Protein AF-A0A103YCV9-F1 (afdb_monomer_lite)

Secondary structure (DSSP, 8-state):
-------PPPPP--------PPP-------------PPP-----PPPPP----------------PPPPTTGGG-SSPPPHHHHHHH--HHHHGGGHHHHHHHHHHHHHHHHHTTSS-HHHHHHHHHHHHHHHHHHHTT-----TTSSSHHHHHHHHHHHHH-HHHHGGGTT--

Sequence (174 aa):
MLFASSSQSPSSSSALLSAQNPSSSSTAQILSLFFRCPLTSRSKRHPPPAVSCCASQQPNIVASAKEAKLWGWRFEEGVTVSVERFTESISFDKALYKHDIMGSRAHASMLAKQGLISFSDRNAILEGLDQIDKQIEKGEFVWRTDREDVHMNIEAALTDLIGEPAKKLHTARS

Structure (mmCIF, N/CA/C/O backbone):
data_AF-A0A103YCV9-F1
#
_entry.id   AF-A0A103YCV9-F1
#
loop_
_atom_site.group_PDB
_atom_site.id
_atom_site.type_symbol
_atom_site.label_atom_id
_atom_site.label_alt_id
_atom_site.label_comp_id
_atom_site.label_asym_id
_atom_site.label_entity_id
_atom_site.label_seq_id
_atom_site.pdbx_PDB_ins_code
_atom_site.Cartn_x
_atom_site.Cartn_y
_atom_site.Cartn_z
_atom_site.occupancy
_atom_site.B_iso_or_equiv
_atom_site.auth_seq_id
_atom_site.auth_comp_id
_atom_site.auth_asym_id
_atom_site.auth_atom_id
_atom_site.pdbx_PDB_model_num
ATOM 1 N N . MET A 1 1 ? -22.379 41.005 51.807 1.00 44.06 1 MET A N 1
ATOM 2 C CA . MET A 1 1 ? -21.081 40.400 51.431 1.00 44.06 1 MET A CA 1
ATOM 3 C C . MET A 1 1 ? -21.184 40.030 49.956 1.00 44.06 1 MET A C 1
ATOM 5 O O . MET A 1 1 ? -21.779 39.015 49.649 1.00 44.06 1 MET A O 1
ATOM 9 N N . LEU A 1 2 ? -21.010 40.964 49.015 1.00 43.94 2 LEU A N 1
ATOM 10 C CA . LEU A 1 2 ? -19.726 41.403 48.441 1.00 43.94 2 LEU A CA 1
ATOM 11 C C . LEU A 1 2 ? -18.787 40.229 48.135 1.00 43.94 2 LEU A C 1
ATOM 13 O O . LEU A 1 2 ? -18.062 39.820 49.027 1.00 43.94 2 LEU A O 1
ATOM 17 N N . PHE A 1 3 ? -18.786 39.756 46.887 1.00 45.53 3 PHE A N 1
ATOM 18 C CA . PHE A 1 3 ? -17.557 39.490 46.136 1.00 45.53 3 PHE A CA 1
ATOM 19 C C . PHE A 1 3 ? -17.833 39.650 44.637 1.00 45.53 3 PHE A C 1
ATOM 21 O O . PHE A 1 3 ? -18.612 38.916 44.037 1.00 45.53 3 PHE A O 1
ATOM 28 N N . ALA A 1 4 ? -17.209 40.680 44.071 1.00 46.38 4 ALA A N 1
ATOM 29 C CA . ALA A 1 4 ? -17.059 40.905 42.646 1.00 46.38 4 ALA A CA 1
ATOM 30 C C . ALA A 1 4 ? -15.886 40.068 42.121 1.00 46.38 4 ALA A C 1
ATOM 32 O O . ALA A 1 4 ? -14.892 39.911 42.830 1.00 46.38 4 ALA A O 1
ATOM 33 N N . SER A 1 5 ? -15.950 39.617 40.869 1.00 50.44 5 SER A N 1
ATOM 34 C CA . SER A 1 5 ? -14.752 39.443 40.041 1.00 50.44 5 SER A CA 1
ATOM 35 C C . SER A 1 5 ? -15.112 39.436 38.562 1.00 50.44 5 SER A C 1
ATOM 37 O O . SER A 1 5 ? -15.765 38.536 38.044 1.00 50.44 5 SER A O 1
ATOM 39 N N . SER A 1 6 ? -14.683 40.522 37.928 1.00 50.69 6 SER A N 1
ATOM 40 C CA . SER A 1 6 ? -14.669 40.793 36.502 1.00 50.69 6 SER A CA 1
ATOM 41 C C . SER A 1 6 ? -13.778 39.803 35.755 1.00 50.69 6 SER A C 1
ATOM 43 O O . SER A 1 6 ? -12.635 39.588 36.149 1.00 50.69 6 SER A O 1
ATOM 45 N N . SER A 1 7 ? -14.236 39.318 34.604 1.00 53.47 7 SER A N 1
ATOM 46 C CA . SER A 1 7 ? -13.362 38.790 33.553 1.00 53.47 7 SER A CA 1
ATOM 47 C C . SER A 1 7 ? -13.644 39.553 32.263 1.00 53.47 7 SER A C 1
ATOM 49 O O . SER A 1 7 ? -14.703 39.405 31.655 1.00 53.47 7 SER A O 1
ATOM 51 N N . GLN A 1 8 ? -12.705 40.421 31.895 1.00 48.78 8 GLN A N 1
ATOM 52 C CA . GLN A 1 8 ? -12.691 41.157 30.637 1.00 48.78 8 GLN A CA 1
ATOM 53 C C . GLN A 1 8 ? -12.275 40.222 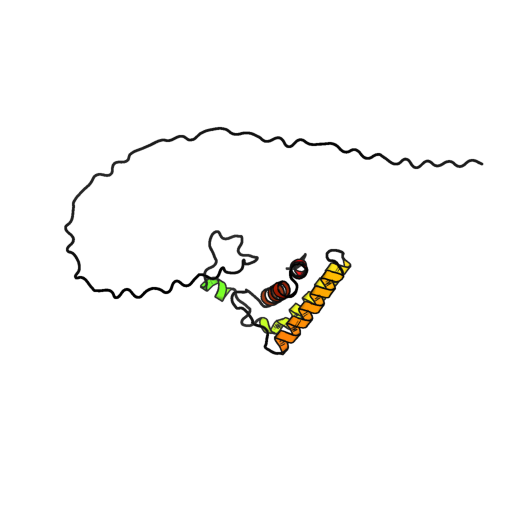29.495 1.00 48.78 8 GLN A C 1
ATOM 55 O O . GLN A 1 8 ? -11.287 39.501 29.601 1.00 48.78 8 GLN A O 1
ATOM 60 N N . SER A 1 9 ? -13.022 40.273 28.398 1.00 57.91 9 SER A N 1
ATOM 61 C CA . SER A 1 9 ? -12.684 39.708 27.092 1.00 57.91 9 SER A CA 1
ATOM 62 C C . SER A 1 9 ? -12.014 40.776 26.220 1.00 57.91 9 SER A C 1
ATOM 64 O O . SER A 1 9 ? -12.593 41.861 26.098 1.00 57.91 9 SER A O 1
ATOM 66 N N . PRO A 1 10 ? -10.878 40.515 25.554 1.00 56.06 10 PRO A N 1
ATOM 67 C CA . PRO A 1 10 ? -10.407 41.402 24.509 1.00 56.06 10 PRO A CA 1
ATOM 68 C C . PRO A 1 10 ? -10.999 41.033 23.143 1.00 56.06 10 PRO A C 1
ATOM 70 O O . PRO A 1 10 ? -11.121 39.877 22.744 1.00 56.06 10 PRO A O 1
ATOM 73 N N . SER A 1 11 ? -11.373 42.114 22.480 1.00 46.16 11 SER A N 1
ATOM 74 C CA . SER A 1 11 ? -11.974 42.324 21.175 1.00 46.16 11 SER A CA 1
ATOM 75 C C . SER A 1 11 ? -11.184 41.794 19.978 1.00 46.16 11 SER A C 1
ATOM 77 O O . SER A 1 11 ? -9.965 41.931 19.893 1.00 46.16 11 SER A O 1
ATOM 79 N N . SER A 1 12 ? -11.952 41.325 18.998 1.00 47.81 12 SER A N 1
ATOM 80 C CA . SER A 1 12 ? -11.612 41.180 17.586 1.00 47.81 12 SER A CA 1
ATOM 81 C C . SER A 1 12 ? -11.076 42.482 16.981 1.00 47.81 12 SER A C 1
ATOM 83 O O . SER A 1 12 ? -11.714 43.523 17.116 1.00 47.81 12 SER A O 1
ATOM 85 N N . SER A 1 13 ? -9.977 42.397 16.229 1.00 53.59 13 SER A N 1
ATOM 86 C CA . SER A 1 13 ? -9.560 43.441 15.287 1.00 53.59 13 SER A CA 1
ATOM 87 C C . SER A 1 13 ? -9.120 42.805 13.975 1.00 53.59 13 SER A C 1
ATOM 89 O O . SER A 1 13 ? -8.089 42.143 13.888 1.00 53.59 13 SER A O 1
ATOM 91 N N . SER A 1 14 ? -9.949 43.014 12.958 1.00 49.53 14 SER A N 1
ATOM 92 C CA . SER A 1 14 ? -9.675 42.769 11.548 1.00 49.53 14 SER A CA 1
ATOM 93 C C . SER A 1 14 ? -9.003 44.008 10.944 1.00 49.53 14 SER A C 1
ATOM 95 O O . SER A 1 14 ? -9.534 45.107 11.070 1.00 49.53 14 SER A O 1
ATOM 97 N N . ALA A 1 15 ? -7.874 43.839 10.257 1.00 48.81 15 ALA A N 1
ATOM 98 C CA . ALA A 1 15 ? -7.288 44.828 9.343 1.00 48.81 15 ALA A CA 1
ATOM 99 C C . ALA A 1 15 ? -6.503 44.044 8.273 1.00 48.81 15 ALA A C 1
ATOM 101 O O . ALA A 1 15 ? -5.599 43.286 8.601 1.00 48.81 15 ALA A O 1
ATOM 102 N N . LEU A 1 16 ? -7.034 43.903 7.056 1.00 45.75 16 LEU A N 1
ATOM 103 C CA . LEU A 1 16 ? -6.851 44.794 5.900 1.00 45.75 16 LEU A CA 1
ATOM 104 C C . LEU A 1 16 ? -5.392 44.936 5.419 1.00 45.75 16 LEU A C 1
ATOM 106 O O . LEU A 1 16 ? -4.622 45.738 5.924 1.00 45.75 16 LEU A O 1
ATOM 110 N N . LEU A 1 17 ? -5.099 44.155 4.373 1.00 39.22 17 LEU A N 1
ATOM 111 C CA . LEU A 1 17 ? -4.634 44.596 3.051 1.00 39.22 17 LEU A CA 1
ATOM 112 C C . LEU A 1 17 ? -3.447 45.579 2.978 1.00 39.22 17 LEU A C 1
ATOM 114 O O . LEU A 1 17 ? -3.607 46.777 3.191 1.00 39.22 17 LEU A O 1
ATOM 118 N N . SER A 1 18 ? -2.312 45.101 2.458 1.00 41.47 18 SER A N 1
ATOM 119 C CA . SER A 1 18 ? -1.630 45.723 1.305 1.00 41.47 18 SER A CA 1
ATOM 120 C C . SER A 1 18 ? -0.455 44.862 0.844 1.00 41.47 18 SER A C 1
ATOM 122 O O . SER A 1 18 ? 0.603 44.837 1.464 1.00 41.47 18 SER A O 1
ATOM 124 N N . ALA A 1 19 ? -0.653 44.170 -0.277 1.00 43.78 19 ALA A N 1
ATOM 125 C CA . ALA A 1 19 ? 0.425 43.640 -1.094 1.00 43.78 19 ALA A CA 1
ATOM 126 C C . ALA A 1 19 ? 0.967 44.786 -1.960 1.00 43.78 19 ALA A C 1
ATOM 128 O O . ALA A 1 19 ? 0.218 45.391 -2.728 1.00 43.78 19 ALA A O 1
ATOM 129 N N . GLN A 1 20 ? 2.254 45.095 -1.827 1.00 46.41 20 GLN A N 1
ATOM 130 C CA . GLN A 1 20 ? 2.953 46.023 -2.712 1.00 46.41 20 GLN A CA 1
ATOM 131 C C . GLN A 1 20 ? 3.802 45.220 -3.700 1.00 46.41 20 GLN A C 1
ATOM 133 O O . GLN A 1 20 ? 4.740 44.525 -3.320 1.00 46.41 20 GLN A O 1
ATOM 138 N N . ASN A 1 21 ? 3.426 45.326 -4.974 1.00 54.22 21 ASN A N 1
ATOM 139 C CA . ASN A 1 21 ? 4.210 44.908 -6.131 1.00 54.22 21 ASN A CA 1
ATOM 140 C C . ASN A 1 21 ? 5.359 45.899 -6.372 1.00 54.22 21 ASN A C 1
ATOM 142 O O . ASN A 1 21 ? 5.091 47.100 -6.453 1.00 54.22 21 ASN A O 1
ATOM 146 N N . PRO A 1 22 ? 6.587 45.433 -6.638 1.00 53.78 22 PRO A N 1
ATOM 147 C CA . PRO A 1 22 ? 7.536 46.197 -7.424 1.00 53.78 22 PRO A CA 1
ATOM 148 C C . PRO A 1 22 ? 7.399 45.867 -8.915 1.00 53.78 22 PRO A C 1
ATOM 150 O O . PRO A 1 22 ? 7.567 44.743 -9.386 1.00 53.78 22 PRO A O 1
ATOM 153 N N . SER A 1 23 ? 7.060 46.929 -9.628 1.00 45.50 23 SER A N 1
ATOM 154 C CA . SER A 1 23 ? 6.980 47.120 -11.066 1.00 45.50 23 SER A CA 1
ATOM 155 C C . SER A 1 23 ? 8.308 46.909 -11.804 1.00 45.50 23 SER A C 1
ATOM 157 O O . SER A 1 23 ? 9.360 47.352 -11.351 1.00 45.50 23 SER A O 1
ATOM 159 N N . SER A 1 24 ? 8.188 46.314 -12.993 1.00 45.19 24 SER A N 1
ATOM 160 C CA . SER A 1 24 ? 8.879 46.621 -14.258 1.00 45.19 24 SER A CA 1
ATOM 161 C C . SER A 1 24 ? 10.055 47.606 -14.243 1.00 45.19 24 SER A C 1
ATOM 163 O O . SER A 1 24 ? 9.872 48.765 -13.868 1.00 45.19 24 SER A O 1
ATOM 165 N N . SER A 1 25 ? 11.166 47.224 -14.888 1.00 40.09 25 SER A N 1
ATOM 166 C CA . SER A 1 25 ? 11.754 47.985 -16.010 1.00 40.09 25 SER A CA 1
ATOM 167 C C . SER A 1 25 ? 13.059 47.377 -16.529 1.00 40.09 25 SER A C 1
ATOM 169 O O . SER A 1 25 ? 13.898 46.964 -15.740 1.00 40.09 25 SER A O 1
ATOM 171 N N . SER A 1 26 ? 13.252 47.514 -17.850 1.00 41.84 26 SER A N 1
ATOM 172 C CA . SER A 1 26 ? 14.553 47.716 -18.515 1.00 41.84 26 SER A CA 1
ATOM 173 C C . SER A 1 26 ? 15.455 46.474 -18.630 1.00 41.84 26 SER A C 1
ATOM 175 O O . SER A 1 26 ? 15.785 45.839 -17.648 1.00 41.84 26 SER A O 1
ATOM 177 N N . THR A 1 27 ? 15.983 46.048 -19.775 1.00 52.66 27 THR A N 1
ATOM 178 C CA . THR A 1 27 ? 16.122 46.656 -21.103 1.00 52.66 27 THR A CA 1
ATOM 179 C C . THR A 1 27 ? 16.614 45.535 -22.018 1.00 52.66 27 THR A C 1
ATOM 181 O O . THR A 1 27 ? 17.623 44.902 -21.715 1.00 52.66 27 THR A O 1
ATOM 184 N N . ALA A 1 28 ? 15.935 45.294 -23.137 1.00 44.00 28 ALA A N 1
ATOM 185 C CA . ALA A 1 28 ? 16.510 44.533 -24.236 1.00 44.00 28 ALA A CA 1
ATOM 186 C C . ALA A 1 28 ? 17.596 45.392 -24.901 1.00 44.00 28 ALA A C 1
ATOM 188 O O . ALA A 1 28 ? 17.302 46.485 -25.384 1.00 44.00 28 ALA A O 1
ATOM 189 N N . GLN A 1 29 ? 18.838 44.909 -24.933 1.00 46.41 29 GLN A N 1
ATOM 190 C CA . GLN A 1 29 ? 19.869 45.437 -25.823 1.00 46.41 29 GLN A CA 1
ATOM 191 C C . GLN A 1 29 ? 20.265 44.369 -26.833 1.00 46.41 29 GLN A C 1
ATOM 193 O O . GLN A 1 29 ? 20.980 43.409 -26.563 1.00 46.41 29 GLN A O 1
ATOM 198 N N . ILE A 1 30 ? 19.723 44.597 -28.022 1.00 46.56 30 ILE A N 1
ATOM 199 C CA . ILE A 1 30 ? 20.188 44.141 -29.320 1.00 46.56 30 ILE A CA 1
ATOM 200 C C . ILE A 1 30 ? 21.634 44.616 -29.488 1.00 46.56 30 ILE A C 1
ATOM 202 O O . ILE A 1 30 ? 21.873 45.821 -29.495 1.00 46.56 30 ILE A O 1
ATOM 206 N N . LEU A 1 31 ? 22.582 43.701 -29.697 1.00 43.06 31 LEU A N 1
ATOM 207 C CA . LEU A 1 31 ? 23.801 44.027 -30.432 1.00 43.06 31 LEU A CA 1
ATOM 208 C C . LEU A 1 31 ? 24.180 42.872 -31.360 1.00 43.06 31 LEU A C 1
ATOM 210 O O . LEU A 1 31 ? 24.819 41.887 -31.005 1.00 43.06 31 LEU A O 1
ATOM 214 N N . SER A 1 32 ? 23.727 43.048 -32.591 1.00 47.97 32 SER A N 1
ATOM 215 C CA . SER A 1 32 ? 24.268 42.484 -33.814 1.00 47.97 32 SER A CA 1
ATOM 216 C C . SER A 1 32 ? 25.792 42.610 -33.880 1.00 47.97 32 SER A C 1
ATOM 218 O O . SER A 1 32 ? 26.304 43.722 -34.002 1.00 47.97 32 SER A O 1
ATOM 220 N N . LEU A 1 33 ? 26.505 41.485 -33.932 1.00 48.34 33 LEU A N 1
ATOM 221 C CA . LEU A 1 33 ? 27.837 41.423 -34.529 1.00 48.34 33 LEU A CA 1
ATOM 222 C C . LEU A 1 33 ? 27.914 40.233 -35.482 1.00 48.34 33 LEU A C 1
ATOM 224 O O . LEU A 1 33 ? 28.119 39.080 -35.116 1.00 48.34 33 LEU A O 1
ATOM 228 N N . PHE A 1 34 ? 27.714 40.588 -36.747 1.00 47.97 34 PHE A N 1
ATOM 229 C CA . PHE A 1 34 ? 28.104 39.841 -37.925 1.00 47.97 34 PHE A CA 1
ATOM 230 C C . PHE A 1 34 ? 29.568 39.400 -37.813 1.00 47.97 34 PHE A C 1
ATOM 232 O O . PHE A 1 34 ? 30.467 40.228 -37.943 1.00 47.97 34 PHE A O 1
ATOM 239 N N . PHE A 1 35 ? 29.816 38.097 -37.687 1.00 39.09 35 PHE A N 1
ATOM 240 C CA . PHE A 1 35 ? 31.088 37.516 -38.108 1.00 39.09 35 PHE A CA 1
ATOM 241 C C . PHE A 1 35 ? 30.866 36.640 -39.335 1.00 39.09 35 PHE A C 1
ATOM 243 O O . PHE A 1 35 ? 30.369 35.517 -39.302 1.00 39.09 35 PHE A O 1
ATOM 250 N N . ARG A 1 36 ? 31.204 37.263 -40.460 1.00 41.66 36 ARG A N 1
ATOM 251 C CA . ARG A 1 36 ? 31.179 36.752 -41.820 1.00 41.66 36 ARG A CA 1
ATOM 252 C C . ARG A 1 36 ? 32.354 35.785 -41.981 1.00 41.66 36 ARG A C 1
ATOM 254 O O . ARG A 1 36 ? 33.487 36.220 -42.152 1.00 41.66 36 ARG A O 1
ATOM 261 N N . CYS A 1 37 ? 32.091 34.485 -41.890 1.00 38.75 37 CYS A N 1
ATOM 262 C CA . CYS A 1 37 ? 33.097 33.457 -42.158 1.00 38.75 37 CYS A CA 1
ATOM 263 C C . CYS A 1 37 ? 33.235 33.256 -43.687 1.00 38.75 37 CYS A C 1
ATOM 265 O O . CYS A 1 37 ? 32.213 33.121 -44.369 1.00 38.75 37 CYS A O 1
ATOM 267 N N . PRO A 1 38 ? 34.452 33.293 -44.262 1.00 52.56 38 PRO A N 1
ATOM 268 C CA . PRO A 1 38 ? 34.655 33.259 -45.708 1.00 52.56 38 PRO A CA 1
ATOM 269 C C . PRO A 1 38 ? 34.418 31.863 -46.303 1.00 52.56 38 PRO A C 1
ATOM 271 O O . PRO A 1 38 ? 34.962 30.862 -45.838 1.00 52.56 38 PRO A O 1
ATOM 274 N N . LEU A 1 39 ? 33.640 31.822 -47.394 1.00 50.34 39 LEU A N 1
ATOM 275 C CA . LEU A 1 39 ? 33.543 30.669 -48.286 1.00 50.34 39 LEU A CA 1
ATOM 276 C C . LEU A 1 39 ? 34.933 30.309 -48.820 1.00 50.34 39 LEU A C 1
ATOM 278 O O . LEU A 1 39 ? 35.547 31.102 -49.532 1.00 50.34 39 LEU A O 1
ATOM 282 N N . THR A 1 40 ? 35.373 29.076 -48.575 1.00 50.69 40 THR A N 1
ATOM 283 C CA . THR A 1 40 ? 36.441 28.454 -49.359 1.00 50.69 40 THR A CA 1
ATOM 284 C C . THR A 1 40 ? 36.029 27.053 -49.817 1.00 50.69 40 THR A C 1
ATOM 286 O O . THR A 1 40 ? 35.585 26.213 -49.045 1.00 50.69 40 THR A O 1
ATOM 289 N N . SER A 1 41 ? 36.177 26.859 -51.129 1.00 49.16 41 SER A N 1
ATOM 290 C CA . SER A 1 41 ? 36.387 25.605 -51.858 1.00 49.16 41 SER A CA 1
ATOM 291 C C . SER A 1 41 ? 35.342 24.477 -51.769 1.00 49.16 41 SER A C 1
ATOM 293 O O . SER A 1 41 ? 35.344 23.595 -50.913 1.00 49.16 41 SER A O 1
ATOM 295 N N . ARG A 1 42 ? 34.505 24.457 -52.810 1.00 56.41 42 ARG A N 1
ATOM 296 C CA . ARG A 1 42 ? 33.622 23.376 -53.256 1.00 56.41 42 ARG A CA 1
ATOM 297 C C . ARG A 1 42 ? 34.439 22.154 -53.706 1.00 56.41 42 ARG A C 1
ATOM 299 O O . ARG A 1 42 ? 34.871 22.091 -54.854 1.00 56.41 42 ARG A O 1
ATOM 306 N N . SER A 1 43 ? 34.585 21.155 -52.837 1.00 48.12 43 SER A N 1
ATOM 307 C CA . SER A 1 43 ? 35.032 19.815 -53.241 1.00 48.12 43 SER A CA 1
ATOM 308 C C . SER A 1 43 ? 33.849 19.012 -53.795 1.00 48.12 43 SER A C 1
ATOM 310 O O . SER A 1 43 ? 32.827 18.836 -53.124 1.00 48.12 43 SER A O 1
ATOM 312 N N . LYS A 1 44 ? 33.958 18.569 -55.053 1.00 56.59 44 LYS A N 1
ATOM 313 C CA . LYS A 1 44 ? 32.980 17.699 -55.724 1.00 56.59 44 LYS A CA 1
ATOM 314 C C . LYS A 1 44 ? 32.933 16.354 -54.989 1.00 56.59 44 LYS A C 1
ATOM 316 O O . LYS A 1 44 ? 33.870 15.572 -55.087 1.00 56.59 44 LYS A O 1
ATOM 321 N N . ARG A 1 45 ? 31.838 16.072 -54.278 1.00 50.34 45 ARG A N 1
ATOM 322 C CA . ARG A 1 45 ? 31.528 14.724 -53.783 1.00 50.34 45 ARG A CA 1
ATOM 323 C C . ARG A 1 45 ? 30.629 14.021 -54.797 1.00 50.34 45 ARG A C 1
ATOM 325 O O . ARG A 1 45 ? 29.584 14.550 -55.167 1.00 50.34 45 ARG A O 1
ATOM 332 N N . HIS A 1 46 ? 31.079 12.862 -55.268 1.00 56.56 46 HIS A N 1
ATOM 333 C CA . HIS A 1 46 ? 30.292 11.947 -56.088 1.00 56.56 46 HIS A CA 1
ATOM 334 C C . HIS A 1 46 ? 29.112 11.389 -55.271 1.00 56.56 46 HIS A C 1
ATOM 336 O O . HIS A 1 46 ? 29.290 11.117 -54.081 1.00 56.56 46 HIS A O 1
ATOM 342 N N . PRO A 1 47 ? 27.919 11.226 -55.868 1.00 65.00 47 PRO A N 1
ATOM 343 C CA . PRO A 1 47 ? 26.790 10.610 -55.183 1.00 65.00 47 PRO A CA 1
ATOM 344 C C . PRO A 1 47 ? 27.040 9.101 -54.992 1.00 65.00 47 PRO A C 1
ATOM 346 O O . PRO A 1 47 ? 27.497 8.449 -55.933 1.00 65.00 47 PRO A O 1
ATOM 349 N N . PRO A 1 48 ? 26.749 8.522 -53.811 1.00 65.00 48 PRO A N 1
ATOM 350 C CA . PRO A 1 48 ? 26.717 7.072 -53.654 1.00 65.00 48 PRO A CA 1
ATOM 351 C C . PRO A 1 48 ? 25.528 6.477 -54.434 1.00 65.00 48 PRO A C 1
ATOM 353 O O . PRO A 1 48 ? 24.516 7.162 -54.619 1.00 65.00 48 PRO A O 1
ATOM 356 N N . PRO A 1 49 ? 25.620 5.218 -54.901 1.00 56.72 49 PRO A N 1
ATOM 357 C CA . PRO A 1 49 ? 24.520 4.560 -55.597 1.00 56.72 49 PRO A CA 1
ATOM 358 C C . PRO A 1 49 ? 23.293 4.459 -54.684 1.00 56.72 49 PRO A C 1
ATOM 360 O O . PRO A 1 49 ? 23.414 4.197 -53.486 1.00 56.72 49 PRO A O 1
ATOM 363 N N . ALA A 1 50 ? 22.114 4.681 -55.267 1.00 55.28 50 ALA A N 1
ATOM 364 C CA . ALA A 1 50 ? 20.830 4.609 -54.587 1.00 55.28 50 ALA A CA 1
ATOM 365 C C . ALA A 1 50 ? 20.577 3.183 -54.076 1.00 55.28 50 ALA A C 1
ATOM 367 O O . ALA A 1 50 ? 20.052 2.327 -54.786 1.00 55.28 50 ALA A O 1
ATOM 368 N N . VAL A 1 51 ? 20.949 2.933 -52.824 1.00 47.75 51 VAL A N 1
ATOM 369 C CA . VAL A 1 51 ? 20.425 1.803 -52.065 1.00 47.75 51 VAL A CA 1
ATOM 370 C C . VAL A 1 51 ? 18.988 2.174 -51.722 1.00 47.75 51 VAL A C 1
ATOM 372 O O . VAL A 1 51 ? 18.746 3.097 -50.945 1.00 47.75 51 VAL A O 1
ATOM 375 N N . SER A 1 52 ? 18.034 1.489 -52.351 1.00 56.38 52 SER A N 1
ATOM 376 C CA . SER A 1 52 ? 16.629 1.513 -51.951 1.00 56.38 52 SER A CA 1
ATOM 377 C C . SER A 1 52 ? 16.542 0.907 -50.550 1.00 56.38 52 SER A C 1
ATOM 379 O O . SER A 1 52 ? 16.414 -0.301 -50.369 1.00 56.38 52 SER A O 1
ATOM 381 N N . CYS A 1 53 ? 16.732 1.757 -49.544 1.00 36.62 53 CYS A N 1
ATOM 382 C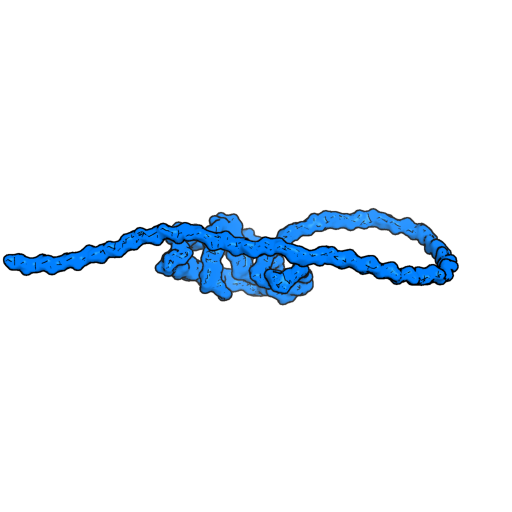 CA . CYS A 1 53 ? 16.497 1.404 -48.161 1.00 36.62 53 CYS A CA 1
ATOM 383 C C . CYS A 1 53 ? 14.980 1.372 -47.993 1.00 36.62 53 CYS A C 1
ATOM 385 O O . CYS A 1 53 ? 14.321 2.413 -47.963 1.00 36.62 53 CYS A O 1
ATO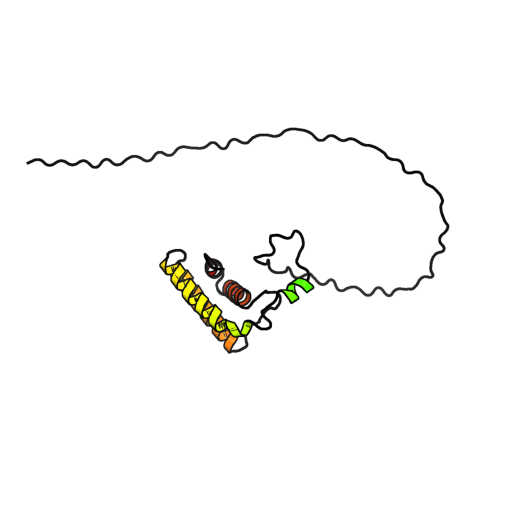M 387 N N . CYS A 1 54 ? 14.438 0.158 -47.996 1.00 39.03 54 CYS A N 1
ATOM 388 C CA . CYS A 1 54 ? 13.061 -0.137 -47.645 1.00 39.03 54 CYS A CA 1
ATOM 389 C C . CYS A 1 54 ? 12.737 0.615 -46.347 1.00 39.03 54 CYS A C 1
ATOM 391 O O . CYS A 1 54 ? 13.352 0.358 -45.312 1.00 39.03 54 CYS A O 1
ATOM 393 N N . ALA A 1 55 ? 11.841 1.600 -46.424 1.00 49.53 55 ALA A N 1
ATOM 394 C CA . ALA A 1 55 ? 11.411 2.382 -45.279 1.00 49.53 55 ALA A CA 1
ATOM 395 C C . ALA A 1 55 ? 10.601 1.472 -44.353 1.00 49.53 55 ALA A C 1
ATOM 397 O O . ALA A 1 55 ? 9.384 1.372 -44.459 1.00 49.53 55 ALA A O 1
ATOM 398 N N . SER A 1 56 ? 11.284 0.770 -43.455 1.00 50.75 56 SER A N 1
ATOM 399 C CA . SER A 1 56 ? 10.651 0.139 -42.309 1.00 50.75 56 SER A CA 1
ATOM 400 C C . SER A 1 56 ? 10.102 1.257 -41.430 1.00 50.75 56 SER A C 1
ATOM 402 O O . SER A 1 56 ? 10.866 1.932 -40.737 1.00 50.75 56 SER A O 1
ATOM 404 N N . GLN A 1 57 ? 8.785 1.485 -41.511 1.00 53.91 57 GLN A N 1
ATOM 405 C CA . GLN A 1 57 ? 8.047 2.294 -40.548 1.00 53.91 57 GLN A CA 1
ATOM 406 C C . GLN A 1 57 ? 8.471 1.870 -39.140 1.00 53.91 57 GLN A C 1
ATOM 408 O O . GLN A 1 57 ? 8.189 0.756 -38.701 1.00 53.91 57 GLN A O 1
ATOM 413 N N . GLN A 1 58 ? 9.154 2.764 -38.430 1.00 47.81 58 GLN A N 1
ATOM 414 C CA . GLN A 1 58 ? 9.282 2.637 -36.989 1.00 47.81 58 GLN A CA 1
ATOM 415 C C . GLN A 1 58 ? 7.867 2.778 -36.418 1.00 47.81 58 GLN A C 1
ATOM 417 O O . GLN A 1 58 ? 7.207 3.784 -36.702 1.00 47.81 58 GLN A O 1
ATOM 422 N N . PRO A 1 59 ? 7.353 1.783 -35.674 1.00 45.88 59 PRO A N 1
ATOM 423 C CA . PRO A 1 59 ? 6.075 1.948 -35.014 1.00 45.88 59 PRO A CA 1
ATOM 424 C C . PRO A 1 59 ? 6.215 3.119 -34.044 1.00 45.88 59 PRO A C 1
ATOM 426 O O . PRO A 1 59 ? 7.129 3.148 -33.218 1.00 45.88 59 PRO A O 1
ATOM 429 N N . ASN A 1 60 ? 5.317 4.094 -34.180 1.00 50.62 60 ASN A N 1
ATOM 430 C CA . ASN A 1 60 ? 5.096 5.138 -33.191 1.00 50.62 60 ASN A CA 1
ATOM 431 C C . ASN A 1 60 ? 4.700 4.435 -31.889 1.00 50.62 60 ASN A C 1
ATOM 433 O O . ASN A 1 60 ? 3.527 4.136 -31.664 1.00 50.62 60 ASN A O 1
ATOM 437 N N . ILE A 1 61 ? 5.688 4.102 -31.057 1.00 56.22 61 ILE A N 1
ATOM 438 C CA . ILE A 1 61 ? 5.432 3.706 -29.683 1.00 56.22 61 ILE A CA 1
ATOM 439 C C . ILE A 1 61 ? 4.966 4.980 -29.008 1.00 56.22 61 ILE A C 1
ATOM 441 O O . ILE A 1 61 ? 5.755 5.865 -28.688 1.00 56.22 61 ILE A O 1
ATOM 445 N N . VAL A 1 62 ? 3.647 5.084 -28.882 1.00 44.94 62 VAL A N 1
ATOM 446 C CA . VAL A 1 62 ? 2.989 6.083 -28.057 1.00 44.94 62 VAL A CA 1
ATOM 447 C C . VAL A 1 62 ? 3.600 5.917 -26.672 1.00 44.94 62 VAL A C 1
ATOM 449 O O . VAL A 1 62 ? 3.368 4.911 -26.002 1.00 44.94 62 VAL A O 1
ATOM 452 N N . ALA A 1 63 ? 4.490 6.835 -26.303 1.00 48.75 63 ALA A N 1
ATOM 453 C CA . ALA A 1 63 ? 5.144 6.819 -25.012 1.00 48.75 63 ALA A CA 1
ATOM 454 C C . ALA A 1 63 ? 4.047 6.970 -23.957 1.00 48.75 63 ALA A C 1
ATOM 456 O O . ALA A 1 63 ? 3.490 8.052 -23.776 1.00 48.75 63 ALA A O 1
ATOM 457 N N . SER A 1 64 ? 3.693 5.856 -23.315 1.00 39.78 64 SER A N 1
ATOM 458 C CA . SER A 1 64 ? 2.852 5.865 -22.127 1.00 39.78 64 SER A CA 1
ATOM 459 C C . SER A 1 64 ? 3.493 6.825 -21.136 1.00 39.78 64 SER A C 1
ATOM 461 O O . SER A 1 64 ? 4.669 6.663 -20.802 1.00 39.78 64 SER A O 1
ATOM 463 N N . ALA A 1 65 ? 2.745 7.839 -20.705 1.00 49.91 65 ALA A N 1
ATOM 464 C CA . ALA A 1 65 ? 3.208 8.767 -19.689 1.00 49.91 65 ALA A CA 1
ATOM 465 C C . ALA A 1 65 ? 3.613 7.954 -18.451 1.00 49.91 65 ALA A C 1
ATOM 467 O O . ALA A 1 65 ? 2.783 7.275 -17.848 1.00 49.91 65 ALA A O 1
ATOM 468 N N . LYS A 1 66 ? 4.911 7.950 -18.134 1.00 60.25 66 LYS A N 1
ATOM 469 C CA . LYS A 1 66 ? 5.428 7.282 -16.941 1.00 60.25 66 LYS A CA 1
ATOM 470 C C . LYS A 1 66 ? 4.958 8.038 -15.707 1.00 60.25 66 LYS A C 1
ATOM 472 O O . LYS A 1 66 ? 5.003 9.265 -15.670 1.00 60.25 66 LYS A O 1
ATOM 477 N N . GLU A 1 67 ? 4.516 7.282 -14.714 1.00 65.75 67 GLU A N 1
ATOM 478 C CA . GLU A 1 67 ? 4.052 7.799 -13.431 1.00 65.75 67 GLU A CA 1
ATOM 479 C C . GLU A 1 67 ? 5.173 8.596 -12.741 1.00 65.75 67 GLU A C 1
ATOM 481 O O . GLU A 1 67 ? 6.342 8.196 -12.766 1.00 65.75 67 GLU A O 1
ATOM 486 N N . ALA A 1 68 ? 4.829 9.752 -12.168 1.00 65.94 68 ALA A N 1
ATOM 487 C CA . ALA A 1 68 ? 5.801 10.638 -11.539 1.00 65.94 68 ALA A CA 1
ATOM 488 C C . ALA A 1 68 ? 6.391 9.973 -10.285 1.00 65.94 68 ALA A C 1
ATOM 490 O O . ALA A 1 68 ? 5.672 9.638 -9.347 1.00 65.94 68 ALA A O 1
ATOM 491 N N . LYS A 1 69 ? 7.713 9.779 -10.274 1.00 70.06 69 LYS A N 1
ATOM 492 C CA . LYS A 1 69 ? 8.434 9.159 -9.154 1.00 70.06 69 LYS A CA 1
ATOM 493 C C . LYS A 1 69 ? 8.666 10.170 -8.037 1.00 70.06 69 LYS A C 1
ATOM 495 O O . LYS A 1 69 ? 9.048 11.306 -8.315 1.00 70.06 69 LYS A O 1
ATOM 500 N N . LEU A 1 70 ? 8.533 9.732 -6.785 1.00 69.44 70 LEU A N 1
ATOM 501 C CA . LEU A 1 70 ? 8.659 10.593 -5.598 1.00 69.44 70 LEU A CA 1
ATOM 502 C C . LEU A 1 70 ? 10.036 11.271 -5.474 1.00 69.44 70 LEU A C 1
ATOM 504 O O . LEU A 1 70 ? 10.139 12.382 -4.964 1.00 69.44 70 LEU A O 1
ATOM 508 N N . TRP A 1 71 ? 11.093 10.643 -5.988 1.00 71.62 71 TRP A N 1
ATOM 509 C CA . TRP A 1 71 ? 12.476 11.132 -5.911 1.00 71.62 71 TRP A CA 1
ATOM 510 C C . TRP A 1 71 ? 12.994 11.777 -7.207 1.00 71.62 71 TRP A C 1
ATOM 512 O O . TRP A 1 71 ? 14.092 12.337 -7.227 1.00 71.62 71 TRP A O 1
ATOM 522 N N . GLY A 1 72 ? 12.217 11.733 -8.295 1.00 72.06 72 GLY A N 1
ATOM 523 C CA . GLY A 1 72 ? 12.645 12.183 -9.626 1.00 72.06 72 GLY A CA 1
ATOM 524 C C . GLY A 1 72 ? 12.759 13.703 -9.789 1.00 72.06 72 GLY A C 1
ATOM 525 O O . GLY A 1 72 ? 13.295 14.167 -10.788 1.00 72.06 72 GLY A O 1
ATOM 526 N N . TRP A 1 73 ? 12.301 14.482 -8.805 1.00 76.44 73 TRP A N 1
ATOM 527 C CA . TRP A 1 73 ? 12.215 15.948 -8.869 1.00 76.44 73 TRP A CA 1
ATOM 528 C C . TRP A 1 73 ? 13.557 16.665 -9.111 1.00 76.44 73 TRP A C 1
ATOM 530 O O . TRP A 1 73 ? 13.577 17.800 -9.575 1.00 76.44 73 TRP A O 1
ATOM 540 N N . ARG A 1 74 ? 14.694 16.037 -8.787 1.00 77.50 74 ARG A N 1
ATOM 541 C CA . ARG A 1 74 ? 16.017 16.680 -8.900 1.00 77.50 74 ARG A CA 1
ATOM 542 C C . ARG A 1 74 ? 16.619 16.655 -10.309 1.00 77.50 74 ARG A C 1
ATOM 544 O O . ARG A 1 74 ? 17.695 17.218 -10.491 1.00 77.50 74 ARG A O 1
ATOM 551 N N . PHE A 1 75 ? 15.973 16.004 -11.274 1.00 79.38 75 PHE A N 1
ATOM 552 C CA . PHE A 1 75 ? 16.487 15.851 -12.634 1.00 79.38 75 PHE A CA 1
ATOM 553 C C . PHE A 1 75 ? 15.630 16.637 -13.633 1.00 79.38 75 PHE A C 1
ATOM 555 O O . PHE A 1 75 ? 14.405 16.605 -13.560 1.00 79.38 75 PHE A O 1
ATOM 562 N N . GLU A 1 76 ? 16.277 17.333 -14.571 1.00 76.06 76 GLU A N 1
ATOM 563 C CA . GLU A 1 76 ? 15.591 18.024 -15.677 1.00 76.06 76 GLU A CA 1
ATOM 564 C C . GLU A 1 76 ? 15.074 17.034 -16.734 1.00 76.06 76 GLU A C 1
ATOM 566 O O . GLU A 1 76 ? 14.047 17.269 -17.369 1.00 76.06 76 GLU A O 1
ATOM 571 N N . GLU A 1 77 ? 15.768 15.904 -16.893 1.00 79.38 77 GLU A N 1
ATOM 572 C CA . GLU A 1 77 ? 15.420 14.829 -17.819 1.00 79.38 77 GLU A CA 1
ATOM 573 C C . GLU A 1 77 ? 14.907 13.584 -17.082 1.00 79.38 77 GLU A C 1
ATOM 575 O O . GLU A 1 77 ? 15.224 13.332 -15.916 1.00 79.38 77 GLU A O 1
ATOM 580 N N . GLY A 1 78 ? 14.118 12.768 -17.785 1.00 76.00 78 GLY A N 1
ATOM 581 C CA . GLY A 1 78 ? 13.626 11.499 -17.260 1.00 76.00 78 GLY A CA 1
ATOM 582 C C . GLY A 1 78 ? 14.749 10.487 -17.010 1.00 76.00 78 GLY A C 1
ATOM 583 O O . GLY A 1 78 ? 15.726 10.403 -17.752 1.00 76.00 78 GLY A O 1
ATOM 584 N N . VAL A 1 79 ? 14.581 9.664 -15.975 1.00 79.62 79 VAL A N 1
ATOM 585 C CA . VAL A 1 79 ? 15.527 8.593 -15.634 1.00 79.62 79 VAL A CA 1
ATOM 586 C C . VAL A 1 79 ? 15.575 7.542 -16.752 1.00 79.62 79 VAL A C 1
ATOM 588 O O . VAL A 1 79 ? 14.540 7.072 -17.230 1.00 79.62 79 VAL A O 1
ATOM 591 N N . THR A 1 80 ? 16.784 7.145 -17.163 1.00 84.50 80 THR A N 1
ATOM 592 C CA . THR A 1 80 ? 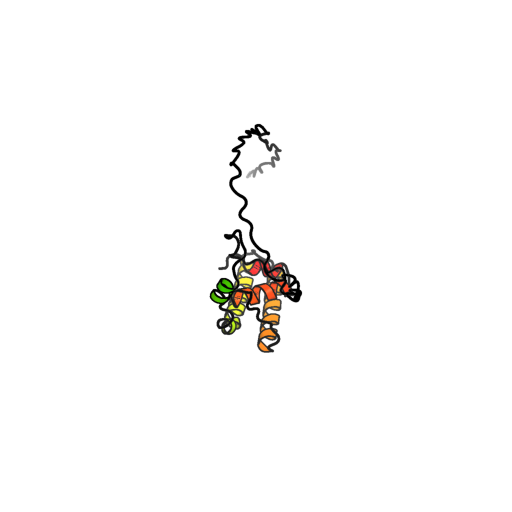16.972 6.112 -18.197 1.00 84.50 80 THR A CA 1
ATOM 593 C C . THR A 1 80 ? 16.502 4.738 -17.715 1.00 84.50 80 THR A C 1
ATOM 595 O O . THR A 1 80 ? 16.676 4.395 -16.548 1.00 84.50 80 THR A O 1
ATOM 598 N N . VAL A 1 81 ? 15.990 3.901 -18.625 1.00 84.19 81 VAL A N 1
ATOM 599 C CA . VAL A 1 81 ? 15.520 2.529 -18.319 1.00 84.19 81 VAL A CA 1
ATOM 600 C C . VAL A 1 81 ? 16.581 1.689 -17.597 1.00 84.19 81 VAL A C 1
ATOM 602 O O . VAL A 1 81 ? 16.250 0.873 -16.740 1.00 84.19 81 VAL A O 1
ATOM 605 N N . SER A 1 82 ? 17.861 1.890 -17.918 1.00 86.44 82 SER A N 1
ATOM 606 C CA . SER A 1 82 ? 18.967 1.185 -17.263 1.00 86.44 82 SER A CA 1
ATOM 607 C C . SER A 1 82 ? 19.083 1.529 -15.780 1.00 86.44 82 SER A C 1
ATOM 609 O O . SER A 1 82 ? 19.323 0.636 -14.976 1.00 86.44 82 SER A O 1
ATOM 611 N N . VAL A 1 83 ? 18.887 2.799 -15.413 1.00 85.25 83 VAL A N 1
ATOM 612 C CA . VAL A 1 83 ? 18.896 3.223 -14.007 1.00 85.25 83 VAL A CA 1
ATOM 613 C C . VAL A 1 83 ? 17.666 2.683 -13.289 1.00 85.25 83 VAL A C 1
ATOM 615 O O . VAL A 1 83 ? 17.804 2.161 -12.196 1.00 85.25 83 VAL A O 1
ATOM 618 N N . GLU A 1 84 ? 16.490 2.709 -13.917 1.00 83.88 84 GLU A N 1
ATOM 619 C CA . GLU A 1 84 ? 15.267 2.174 -13.299 1.00 83.88 84 GLU A CA 1
ATOM 620 C C . GLU A 1 84 ? 15.380 0.689 -12.961 1.00 83.88 84 GLU A C 1
ATOM 622 O O . GLU A 1 84 ? 15.025 0.282 -11.862 1.00 83.88 84 GLU A O 1
ATOM 627 N N . ARG A 1 85 ? 15.919 -0.111 -13.888 1.00 84.88 85 ARG A N 1
ATOM 628 C CA . ARG A 1 85 ? 16.178 -1.540 -13.661 1.00 84.88 85 ARG A CA 1
ATOM 629 C C . ARG A 1 85 ? 17.245 -1.794 -12.607 1.00 84.88 85 ARG A C 1
ATOM 631 O O . ARG A 1 85 ? 17.269 -2.866 -12.027 1.00 84.88 85 ARG A O 1
ATOM 638 N N . PHE A 1 86 ? 18.168 -0.857 -12.423 1.00 87.12 86 PHE A N 1
ATOM 639 C CA . PHE A 1 86 ? 19.180 -0.965 -11.382 1.00 87.12 86 PHE A CA 1
ATOM 640 C C . PHE A 1 86 ? 18.610 -0.611 -10.003 1.00 87.12 86 PHE A C 1
ATOM 642 O O . PHE A 1 86 ? 19.032 -1.189 -9.009 1.00 87.12 86 PHE A O 1
ATOM 649 N N . THR A 1 87 ? 17.669 0.334 -9.945 1.00 86.81 87 THR A N 1
ATOM 650 C CA . THR A 1 87 ? 17.043 0.788 -8.696 1.00 86.81 87 THR A CA 1
ATOM 651 C C . THR A 1 87 ? 15.852 -0.058 -8.261 1.00 86.81 87 THR A C 1
ATOM 653 O O . THR A 1 87 ? 15.459 0.041 -7.108 1.00 86.81 87 THR A O 1
ATOM 656 N N . GLU A 1 88 ? 15.249 -0.845 -9.155 1.00 91.38 88 GLU A N 1
ATOM 657 C CA . GLU A 1 88 ? 14.107 -1.685 -8.785 1.00 91.38 88 GLU A CA 1
ATOM 658 C C . GLU A 1 88 ? 14.516 -2.773 -7.785 1.00 91.38 88 GLU A C 1
ATOM 660 O O . GLU A 1 88 ? 15.509 -3.478 -7.980 1.00 91.38 88 GLU A O 1
ATOM 665 N N . SER A 1 89 ? 13.729 -2.912 -6.724 1.00 93.44 89 SER A N 1
ATOM 666 C CA . SER A 1 89 ? 13.841 -3.992 -5.748 1.00 93.44 89 SER A CA 1
ATOM 667 C C . SER A 1 89 ? 12.639 -4.931 -5.753 1.00 93.44 89 SER A C 1
ATOM 669 O O . SER A 1 89 ? 12.670 -5.966 -5.080 1.00 93.44 89 SER A O 1
ATOM 671 N N . ILE A 1 90 ? 11.604 -4.638 -6.548 1.00 94.12 90 ILE A N 1
ATOM 672 C CA . ILE A 1 90 ? 10.367 -5.420 -6.570 1.00 94.12 90 ILE A CA 1
ATOM 673 C C . ILE A 1 90 ? 10.569 -6.881 -6.976 1.00 94.12 90 ILE A C 1
ATOM 675 O O . ILE A 1 90 ? 9.835 -7.775 -6.532 1.00 94.12 90 ILE A O 1
ATOM 679 N N . SER A 1 91 ? 11.588 -7.159 -7.790 1.00 91.12 91 SER A N 1
ATOM 680 C CA . SER A 1 91 ? 11.948 -8.520 -8.186 1.00 91.12 91 SER A CA 1
ATOM 681 C C . SER A 1 91 ? 12.238 -9.442 -6.992 1.00 91.12 91 SER A C 1
ATOM 683 O O . SER A 1 91 ? 11.988 -10.649 -7.098 1.00 91.12 91 SER A O 1
ATOM 685 N N . PHE A 1 92 ? 12.666 -8.897 -5.846 1.00 92.56 92 PHE A N 1
ATOM 686 C CA . PHE A 1 92 ? 12.971 -9.664 -4.634 1.00 92.56 92 PHE A CA 1
ATOM 687 C C . PHE A 1 92 ? 12.219 -9.212 -3.370 1.00 92.56 92 PHE A C 1
ATOM 689 O O . PHE A 1 92 ? 11.891 -10.060 -2.538 1.00 92.56 92 PHE A O 1
ATOM 696 N N . ASP A 1 93 ? 11.902 -7.927 -3.205 1.00 95.75 93 ASP A N 1
ATOM 697 C CA . ASP A 1 93 ? 11.295 -7.397 -1.976 1.00 95.75 93 ASP A CA 1
ATOM 698 C C . ASP A 1 93 ? 9.783 -7.656 -1.859 1.00 95.75 93 ASP A C 1
ATOM 700 O O . ASP A 1 93 ? 9.231 -7.556 -0.764 1.00 95.75 93 ASP A O 1
ATOM 704 N N . LYS A 1 94 ? 9.116 -8.091 -2.941 1.00 95.12 94 LYS A N 1
ATOM 705 C CA . LYS A 1 94 ? 7.680 -8.425 -2.940 1.00 95.12 94 LYS A CA 1
ATOM 706 C C . LYS A 1 94 ? 7.301 -9.448 -1.871 1.00 95.12 94 LYS A C 1
ATOM 708 O O . LYS A 1 94 ? 6.166 -9.466 -1.411 1.00 95.12 94 LYS A O 1
ATOM 713 N N . ALA A 1 95 ? 8.242 -10.293 -1.441 1.00 96.00 95 ALA A N 1
ATOM 714 C CA . ALA A 1 95 ? 8.040 -11.238 -0.343 1.00 96.00 95 ALA A CA 1
ATOM 715 C C . ALA A 1 95 ? 7.741 -10.542 1.004 1.00 96.00 95 ALA A C 1
ATOM 717 O O . ALA A 1 95 ? 7.169 -11.153 1.905 1.00 96.00 95 ALA A O 1
ATOM 718 N N . LEU A 1 96 ? 8.092 -9.260 1.140 1.00 97.44 96 LEU A N 1
ATOM 719 C CA . LEU A 1 96 ? 7.898 -8.451 2.341 1.00 97.44 96 LEU A CA 1
ATOM 720 C C . LEU A 1 96 ? 6.520 -7.778 2.415 1.00 97.44 96 LEU A C 1
ATOM 722 O O . LEU A 1 96 ? 6.232 -7.146 3.431 1.00 97.44 96 LEU A O 1
ATOM 726 N N . TYR A 1 97 ? 5.644 -7.949 1.416 1.00 97.81 97 TYR A N 1
ATOM 727 C CA . TYR A 1 97 ? 4.351 -7.252 1.340 1.00 97.81 97 TYR A CA 1
ATOM 728 C C . TYR A 1 97 ? 3.508 -7.368 2.620 1.00 97.81 97 TYR A C 1
ATOM 730 O O . TYR A 1 97 ? 2.920 -6.389 3.067 1.00 97.81 97 TYR A O 1
ATOM 738 N N . LYS A 1 98 ? 3.497 -8.540 3.272 1.00 98.12 98 LYS A N 1
ATOM 739 C CA . LYS A 1 98 ? 2.773 -8.754 4.537 1.00 98.12 98 LYS A CA 1
ATOM 740 C C . LYS A 1 98 ? 3.224 -7.800 5.642 1.00 98.12 98 LYS A C 1
ATOM 742 O O . LYS A 1 98 ? 2.399 -7.330 6.423 1.00 98.12 98 LYS A O 1
ATOM 747 N N . HIS A 1 99 ? 4.524 -7.526 5.707 1.00 98.12 99 HIS A N 1
ATOM 748 C CA . HIS A 1 99 ? 5.115 -6.643 6.706 1.00 98.12 99 HIS A CA 1
ATOM 749 C C . HIS A 1 99 ? 4.825 -5.182 6.373 1.00 98.12 99 HIS A C 1
ATOM 751 O O . HIS A 1 99 ? 4.437 -4.436 7.271 1.00 98.12 99 HIS A O 1
ATOM 757 N N . ASP A 1 100 ? 4.927 -4.793 5.097 1.00 97.75 100 ASP A N 1
ATOM 758 C CA . ASP A 1 100 ? 4.560 -3.439 4.674 1.00 97.75 100 ASP A CA 1
ATOM 759 C C . ASP A 1 100 ? 3.078 -3.147 4.955 1.00 97.75 100 ASP A C 1
ATOM 761 O O . ASP A 1 100 ? 2.764 -2.145 5.594 1.00 97.75 100 ASP A O 1
ATOM 765 N N . ILE A 1 101 ? 2.166 -4.060 4.601 1.00 98.25 101 ILE A N 1
ATOM 766 C CA . ILE A 1 101 ? 0.732 -3.906 4.881 1.00 98.25 101 ILE A CA 1
ATOM 767 C C . ILE A 1 101 ? 0.482 -3.809 6.392 1.00 98.25 101 ILE A C 1
ATOM 769 O O . ILE A 1 101 ? -0.282 -2.953 6.843 1.00 98.25 101 ILE A O 1
ATOM 773 N N . MET A 1 102 ? 1.121 -4.658 7.202 1.00 98.44 102 MET A N 1
ATOM 774 C CA . MET A 1 102 ? 0.983 -4.605 8.660 1.00 98.44 102 MET A CA 1
ATOM 775 C C . MET A 1 102 ? 1.452 -3.257 9.229 1.00 98.44 102 MET A C 1
ATOM 777 O O . MET A 1 102 ? 0.734 -2.650 10.029 1.00 98.44 102 MET A O 1
ATOM 781 N N . GLY A 1 103 ? 2.614 -2.769 8.786 1.00 98.19 103 GLY A N 1
ATOM 782 C CA . GLY A 1 103 ? 3.139 -1.455 9.158 1.00 98.19 103 GLY A CA 1
ATOM 783 C C . GLY A 1 103 ? 2.208 -0.321 8.731 1.00 98.19 103 GLY A C 1
ATOM 784 O O . GLY A 1 103 ? 1.890 0.557 9.532 1.00 98.19 103 GLY A O 1
ATOM 785 N N . SER A 1 104 ? 1.674 -0.394 7.513 1.00 98.19 104 SER A N 1
ATOM 786 C CA . SER A 1 104 ? 0.707 0.555 6.959 1.00 98.19 104 SER A CA 1
ATOM 787 C C . SER A 1 104 ? -0.591 0.617 7.776 1.00 98.19 104 SER A C 1
ATOM 789 O O . SER A 1 104 ? -1.059 1.709 8.103 1.00 98.19 104 SER A O 1
ATOM 791 N N . ARG A 1 105 ? -1.146 -0.528 8.203 1.00 98.56 105 ARG A N 1
ATOM 792 C CA . ARG A 1 105 ? -2.335 -0.573 9.082 1.00 98.56 105 ARG A CA 1
ATOM 793 C C . ARG A 1 105 ? -2.065 0.093 10.441 1.00 98.56 105 ARG A C 1
ATOM 795 O O . ARG A 1 105 ? -2.901 0.853 10.947 1.00 98.56 105 ARG A O 1
ATOM 802 N N . ALA A 1 106 ? -0.899 -0.176 11.031 1.00 98.38 106 ALA A N 1
ATOM 803 C CA . ALA A 1 106 ? -0.492 0.421 12.301 1.00 98.38 106 ALA A CA 1
ATOM 804 C C . ALA A 1 106 ? -0.300 1.941 12.175 1.00 98.38 106 ALA A C 1
ATOM 806 O O . ALA A 1 106 ? -0.806 2.701 13.006 1.00 98.38 106 ALA A O 1
ATOM 807 N N . HIS A 1 107 ? 0.354 2.387 11.101 1.00 98.38 107 HIS A N 1
ATOM 808 C CA . HIS A 1 107 ? 0.593 3.801 10.821 1.00 98.38 107 HIS A CA 1
ATOM 809 C C . HIS A 1 107 ? -0.709 4.571 10.586 1.00 98.38 107 HIS A C 1
ATOM 811 O O . HIS A 1 107 ? -0.941 5.586 11.238 1.00 98.38 107 HIS A O 1
ATOM 817 N N . ALA A 1 108 ? -1.628 4.046 9.768 1.00 98.25 108 ALA A N 1
ATOM 818 C CA . ALA A 1 108 ? -2.954 4.641 9.566 1.00 98.25 108 ALA A CA 1
ATOM 819 C C . ALA A 1 108 ? -3.719 4.809 10.891 1.00 98.25 108 ALA A C 1
ATOM 821 O O . ALA A 1 108 ? -4.332 5.845 11.161 1.00 98.25 108 ALA A O 1
ATOM 822 N N . SER A 1 109 ? -3.651 3.792 11.755 1.00 98.31 109 SER A N 1
ATOM 823 C CA . SER A 1 109 ? -4.277 3.824 13.079 1.00 98.31 109 SER A CA 1
ATOM 824 C C . SER A 1 109 ? -3.653 4.887 13.985 1.00 98.31 109 SER A C 1
ATOM 826 O O . SER A 1 109 ? -4.374 5.593 14.694 1.00 98.31 109 SER A O 1
ATOM 828 N N . MET A 1 110 ? -2.327 5.037 13.937 1.00 98.38 110 MET A N 1
ATOM 829 C CA . MET A 1 110 ? -1.609 6.087 14.651 1.00 98.38 110 MET A CA 1
ATOM 830 C C . MET A 1 110 ? -1.971 7.483 14.121 1.00 98.38 110 MET A C 1
ATOM 832 O O . MET A 1 110 ? -2.288 8.354 14.929 1.00 98.38 110 MET A O 1
ATOM 836 N N . LEU A 1 111 ? -1.999 7.699 12.800 1.00 98.38 111 LEU A N 1
ATOM 837 C CA . LEU A 1 111 ? -2.350 8.991 12.191 1.00 98.38 111 LEU A CA 1
ATOM 838 C C . LEU A 1 111 ? -3.741 9.462 12.633 1.00 98.38 111 LEU A C 1
ATOM 840 O O . LEU A 1 111 ? -3.912 10.621 13.013 1.00 98.38 111 LEU A O 1
ATOM 844 N N . ALA A 1 112 ? -4.721 8.555 12.651 1.00 98.19 112 ALA A N 1
ATOM 845 C CA . ALA A 1 112 ? -6.073 8.865 13.111 1.00 98.19 112 ALA A CA 1
ATOM 846 C C . ALA A 1 112 ? -6.112 9.209 14.603 1.00 98.19 112 ALA A C 1
ATOM 848 O O . ALA A 1 112 ? -6.790 10.150 15.012 1.00 98.19 112 ALA A O 1
ATOM 849 N N . LYS A 1 113 ? -5.345 8.481 15.425 1.00 98.25 113 LYS A N 1
ATOM 850 C CA . LYS A 1 113 ? -5.225 8.756 16.863 1.00 98.25 113 LYS A CA 1
ATOM 851 C C . LYS A 1 113 ? -4.616 10.136 17.140 1.00 98.25 113 LYS A C 1
ATOM 853 O O . LYS A 1 113 ? -5.012 10.770 18.111 1.00 98.25 113 LYS A O 1
ATOM 858 N N . GLN A 1 114 ? -3.690 10.594 16.298 1.00 98.06 114 GLN A N 1
ATOM 859 C CA . GLN A 1 114 ? -3.089 11.931 16.387 1.00 98.06 114 GLN A CA 1
ATOM 860 C C . GLN A 1 114 ? -3.945 13.034 15.740 1.00 98.06 114 GLN A C 1
ATOM 862 O O . GLN A 1 114 ? -3.553 14.197 15.756 1.00 98.06 114 GLN A O 1
ATOM 867 N N . GLY A 1 115 ? -5.100 12.693 15.157 1.00 97.25 115 GLY A N 1
ATOM 868 C CA . GLY A 1 115 ? -5.977 13.654 14.485 1.00 97.25 115 GLY A CA 1
ATOM 869 C C . GLY A 1 115 ? -5.444 14.170 13.143 1.00 97.25 115 GLY A C 1
ATOM 870 O O . GLY A 1 115 ? -5.946 15.172 12.644 1.00 97.25 115 GLY A O 1
ATOM 871 N N . LEU A 1 116 ? -4.446 13.501 12.551 1.00 97.50 116 LEU A N 1
ATOM 872 C CA . LEU A 1 116 ? -3.876 13.872 11.247 1.00 97.50 116 LEU A CA 1
ATOM 873 C C . LEU A 1 116 ? -4.745 13.400 10.073 1.00 97.50 116 LEU A C 1
ATOM 875 O O . LEU A 1 116 ? -4.725 14.001 9.002 1.00 97.50 116 LEU A O 1
ATOM 879 N N . ILE A 1 117 ? -5.529 12.340 10.282 1.00 97.81 117 ILE A N 1
ATOM 880 C CA . ILE A 1 117 ? -6.551 11.861 9.345 1.00 97.81 117 ILE A CA 1
ATOM 881 C C . ILE A 1 117 ? -7.852 11.581 10.096 1.00 97.81 117 ILE A C 1
ATOM 883 O O . ILE A 1 117 ? -7.846 11.359 11.309 1.00 97.81 117 ILE A O 1
ATOM 887 N N . SER A 1 118 ? -8.979 11.561 9.383 1.00 98.12 118 SER A N 1
ATOM 888 C CA . SER A 1 118 ? -10.260 11.205 9.998 1.00 98.12 118 SER A CA 1
ATOM 889 C C . SER A 1 118 ? -10.347 9.698 10.288 1.00 98.12 118 SER A C 1
ATOM 891 O O . SER A 1 118 ? -9.703 8.879 9.632 1.00 98.12 118 SER A O 1
ATOM 893 N N . PHE A 1 119 ? -11.199 9.296 11.237 1.00 98.19 119 PHE A N 1
ATOM 894 C CA . PHE A 1 119 ? -11.489 7.871 11.460 1.00 98.19 119 PHE A CA 1
ATOM 895 C C . PHE A 1 119 ? -12.128 7.200 10.237 1.00 98.19 119 PHE A C 1
ATOM 897 O O . PHE A 1 119 ? -11.930 6.004 10.032 1.00 98.19 119 PHE A O 1
ATOM 904 N N . SER A 1 120 ? -12.855 7.967 9.418 1.00 98.12 120 SER A N 1
ATOM 905 C CA . SER A 1 120 ? -13.397 7.488 8.145 1.00 98.12 120 SER A CA 1
ATOM 906 C C . SER A 1 120 ? -12.278 7.178 7.151 1.00 98.12 120 SER A C 1
ATOM 908 O O . SER A 1 120 ? -12.267 6.092 6.581 1.00 98.12 120 SER A O 1
ATOM 910 N N . ASP A 1 121 ? -11.305 8.086 6.998 1.00 98.00 121 ASP A N 1
ATOM 911 C CA . ASP A 1 121 ? -10.135 7.866 6.137 1.00 98.00 121 ASP A CA 1
ATOM 912 C C . ASP A 1 121 ? -9.343 6.643 6.603 1.00 98.00 121 ASP A C 1
ATOM 914 O O . ASP A 1 121 ? -8.987 5.789 5.798 1.00 98.00 121 ASP A O 1
ATOM 918 N N . ARG A 1 122 ? -9.120 6.514 7.919 1.00 98.38 122 ARG A N 1
ATOM 919 C CA . ARG A 1 122 ? -8.473 5.334 8.504 1.00 98.38 122 ARG A CA 1
ATOM 920 C C . ARG A 1 122 ? -9.200 4.050 8.121 1.00 98.38 122 ARG A C 1
ATOM 922 O O . ARG A 1 122 ? -8.547 3.099 7.713 1.00 98.38 122 ARG A O 1
ATOM 929 N N . ASN A 1 123 ? -10.521 3.996 8.288 1.00 98.44 123 ASN A N 1
ATOM 930 C CA . ASN A 1 123 ? -11.290 2.789 7.981 1.00 98.44 123 ASN A CA 1
ATOM 931 C C . ASN A 1 123 ? -11.194 2.438 6.493 1.00 98.44 123 ASN A C 1
ATOM 933 O O . ASN A 1 123 ? -10.915 1.287 6.176 1.00 98.44 123 ASN A O 1
ATOM 937 N N . ALA A 1 124 ? -11.305 3.431 5.605 1.00 98.44 124 ALA A N 1
ATOM 938 C CA . ALA A 1 124 ? -11.126 3.232 4.169 1.00 98.44 124 ALA A CA 1
ATOM 939 C C . ALA A 1 124 ? -9.728 2.682 3.830 1.00 98.44 124 ALA A C 1
ATOM 941 O O . ALA A 1 124 ? -9.605 1.758 3.030 1.00 98.44 124 ALA A O 1
ATOM 942 N N . ILE A 1 125 ? -8.675 3.196 4.478 1.00 98.44 125 ILE A N 1
ATOM 943 C CA . ILE A 1 125 ? -7.303 2.689 4.324 1.00 98.44 125 ILE A CA 1
ATOM 944 C C . ILE A 1 125 ? -7.198 1.233 4.790 1.00 98.44 125 ILE A C 1
ATOM 946 O O . ILE A 1 125 ? -6.648 0.407 4.069 1.00 98.44 125 ILE A O 1
ATOM 950 N N . LEU A 1 126 ? -7.717 0.902 5.976 1.00 98.56 126 LEU A N 1
ATOM 951 C CA . LEU A 1 126 ? -7.653 -0.461 6.516 1.00 98.56 126 LEU A CA 1
ATOM 952 C C . LEU A 1 126 ? -8.400 -1.459 5.622 1.00 98.56 126 LEU A C 1
ATOM 954 O O . LEU A 1 126 ? -7.861 -2.518 5.307 1.00 98.56 126 LEU A O 1
ATOM 958 N N . GLU A 1 127 ? -9.601 -1.103 5.168 1.00 98.50 127 GLU A N 1
ATOM 959 C CA . GLU A 1 127 ? -10.394 -1.925 4.253 1.00 98.50 127 GLU A CA 1
ATOM 960 C C . GLU A 1 127 ? -9.705 -2.093 2.893 1.00 98.50 127 GLU A C 1
ATOM 962 O O . GLU A 1 127 ? -9.672 -3.200 2.354 1.00 98.50 127 GLU A O 1
ATOM 967 N N . GLY A 1 128 ? -9.115 -1.026 2.350 1.00 98.38 128 GLY A N 1
ATOM 968 C CA . GLY A 1 128 ? -8.364 -1.085 1.098 1.00 98.38 128 GLY A CA 1
ATOM 969 C C . GLY A 1 128 ? -7.121 -1.973 1.201 1.00 98.38 128 GLY A C 1
ATOM 970 O O . GLY A 1 128 ? -6.882 -2.811 0.332 1.00 98.38 128 GLY A O 1
ATOM 971 N N . LEU A 1 129 ? -6.373 -1.865 2.302 1.00 98.50 129 LEU A N 1
ATOM 972 C CA . LEU A 1 129 ? -5.222 -2.724 2.584 1.00 98.50 129 LEU A CA 1
ATOM 973 C C . LEU A 1 129 ? -5.628 -4.199 2.717 1.00 98.50 129 LEU A C 1
ATOM 975 O O . LEU A 1 129 ? -4.931 -5.067 2.201 1.00 98.50 129 LEU A O 1
ATOM 979 N N . ASP A 1 130 ? -6.769 -4.496 3.343 1.00 98.50 130 ASP A N 1
ATOM 980 C CA . ASP A 1 130 ? -7.306 -5.861 3.427 1.00 98.50 130 ASP A CA 1
ATOM 981 C C . ASP A 1 130 ? -7.714 -6.424 2.060 1.00 98.50 130 ASP A C 1
ATOM 983 O O . ASP A 1 130 ? -7.575 -7.625 1.814 1.00 98.50 130 ASP A O 1
ATOM 987 N N . GLN A 1 131 ? -8.227 -5.582 1.162 1.00 98.25 131 GLN A N 1
ATOM 988 C CA . GLN A 1 131 ? -8.544 -5.991 -0.205 1.00 98.25 131 GLN A CA 1
ATOM 989 C C . GLN A 1 131 ? -7.276 -6.296 -1.005 1.00 98.25 131 GLN A C 1
ATOM 991 O O . GLN A 1 131 ? -7.216 -7.339 -1.656 1.00 98.25 131 GLN A O 1
ATOM 996 N N . ILE A 1 132 ? -6.260 -5.434 -0.918 1.00 98.19 132 ILE A N 1
ATOM 997 C CA . ILE A 1 132 ? -4.960 -5.642 -1.572 1.00 98.19 132 ILE A CA 1
ATOM 998 C C . ILE A 1 132 ? -4.304 -6.925 -1.062 1.00 98.19 132 ILE A C 1
ATOM 1000 O O . ILE A 1 132 ? -3.864 -7.748 -1.861 1.00 98.19 132 ILE A O 1
ATOM 1004 N N . ASP A 1 133 ? -4.304 -7.140 0.253 1.00 98.12 133 ASP A N 1
ATOM 1005 C CA . ASP A 1 133 ? -3.733 -8.336 0.875 1.00 98.12 133 ASP A CA 1
ATOM 1006 C C . ASP A 1 133 ? -4.351 -9.623 0.295 1.00 98.12 133 ASP A C 1
ATOM 1008 O O . ASP A 1 133 ? -3.641 -10.534 -0.137 1.00 98.12 133 ASP A O 1
ATOM 1012 N N . LYS A 1 134 ? -5.685 -9.651 0.169 1.00 98.12 134 LYS A N 1
ATOM 1013 C CA . LYS A 1 134 ? -6.424 -10.768 -0.442 1.00 98.12 134 LYS A CA 1
ATOM 1014 C C . LYS A 1 134 ? -6.137 -10.930 -1.934 1.00 98.12 134 LYS A C 1
ATOM 1016 O O . LYS A 1 134 ? -6.071 -12.059 -2.411 1.00 98.12 134 LYS A O 1
ATOM 1021 N N . GLN A 1 135 ? -5.993 -9.838 -2.685 1.00 97.62 135 GLN A N 1
ATOM 1022 C CA . GLN A 1 135 ? -5.638 -9.906 -4.109 1.00 97.62 135 GLN A CA 1
ATOM 1023 C C . GLN A 1 135 ? -4.238 -10.499 -4.303 1.00 97.62 135 GLN A C 1
ATOM 1025 O O . GLN A 1 135 ? -4.036 -11.314 -5.204 1.00 97.62 135 GLN A O 1
ATOM 1030 N N . ILE A 1 136 ? -3.283 -10.145 -3.436 1.00 97.25 136 ILE A N 1
ATOM 1031 C CA . ILE A 1 136 ? -1.928 -10.709 -3.475 1.00 97.25 136 ILE A CA 1
ATOM 1032 C C . ILE A 1 136 ? -1.967 -12.207 -3.153 1.00 97.25 136 ILE A C 1
ATOM 1034 O O . ILE A 1 136 ? -1.376 -12.997 -3.885 1.00 97.25 136 ILE A O 1
ATOM 1038 N N . GLU A 1 137 ? -2.702 -12.618 -2.115 1.00 97.12 137 GLU A N 1
ATOM 1039 C CA . GLU A 1 137 ? -2.841 -14.037 -1.742 1.00 97.12 137 GLU A CA 1
ATOM 1040 C C . GLU A 1 137 ? -3.469 -14.898 -2.843 1.00 97.12 137 GLU A C 1
ATOM 1042 O O . GLU A 1 137 ? -3.092 -16.055 -3.018 1.00 97.12 137 GLU A O 1
ATOM 1047 N N . LYS A 1 138 ? -4.409 -14.335 -3.607 1.00 97.50 138 LYS A N 1
ATOM 1048 C CA . LYS A 1 138 ? -5.036 -15.012 -4.749 1.00 97.50 138 LYS A CA 1
ATOM 1049 C C . LYS A 1 138 ? -4.169 -15.025 -6.010 1.00 97.50 138 LYS A C 1
ATOM 1051 O O . LYS A 1 138 ? -4.535 -15.678 -6.982 1.00 97.50 138 LYS A O 1
ATOM 1056 N N . GLY A 1 139 ? -3.049 -14.301 -6.019 1.00 96.62 139 GLY A N 1
ATOM 1057 C CA . GLY A 1 139 ? -2.231 -14.101 -7.216 1.00 96.62 139 GLY A CA 1
ATOM 1058 C C . GLY A 1 139 ? -2.878 -13.190 -8.267 1.00 96.62 139 GLY A C 1
ATOM 1059 O O . GLY A 1 139 ? -2.462 -13.206 -9.420 1.00 96.62 139 GLY A O 1
ATOM 1060 N N . GLU A 1 140 ? -3.888 -12.405 -7.882 1.00 96.19 140 GLU A N 1
ATOM 1061 C CA . GLU A 1 140 ? -4.597 -11.453 -8.752 1.00 96.19 140 GLU A CA 1
ATOM 1062 C C . GLU A 1 140 ? -3.901 -10.081 -8.793 1.00 96.19 140 GLU A C 1
ATOM 1064 O O . GLU A 1 140 ? -4.133 -9.289 -9.705 1.00 96.19 140 GLU A O 1
ATOM 1069 N N . PHE A 1 141 ? -3.034 -9.791 -7.818 1.00 96.62 141 PHE A N 1
ATOM 1070 C CA . PHE A 1 141 ? -2.312 -8.525 -7.739 1.00 96.62 141 PHE A CA 1
ATOM 1071 C C . PHE A 1 141 ? -1.225 -8.409 -8.817 1.00 96.62 141 PHE A C 1
ATOM 1073 O O . PHE A 1 141 ? -0.310 -9.235 -8.900 1.00 96.62 141 PHE A O 1
ATOM 1080 N N . VAL A 1 142 ? -1.291 -7.341 -9.615 1.00 94.56 142 VAL A N 1
ATOM 1081 C CA . VAL A 1 142 ? -0.327 -7.064 -10.686 1.00 94.56 142 VAL A CA 1
ATOM 1082 C C . VAL A 1 142 ? 0.830 -6.228 -10.146 1.00 94.56 142 VAL A C 1
ATOM 1084 O O . VAL A 1 142 ? 0.730 -5.011 -10.008 1.00 94.56 142 VAL A O 1
ATOM 1087 N N . TRP A 1 143 ? 1.957 -6.885 -9.885 1.00 94.62 143 TRP A N 1
ATOM 1088 C CA . TRP A 1 143 ? 3.207 -6.213 -9.533 1.00 94.62 143 TRP A CA 1
ATOM 1089 C C . TRP A 1 143 ? 3.781 -5.470 -10.735 1.00 94.62 143 TRP A C 1
ATOM 1091 O O . TRP A 1 143 ? 3.980 -6.061 -11.801 1.00 94.62 143 TRP A O 1
ATOM 1101 N N . ARG A 1 144 ? 4.085 -4.184 -10.559 1.00 90.81 144 ARG A N 1
ATOM 1102 C CA . ARG A 1 144 ? 4.674 -3.358 -11.609 1.00 90.81 144 ARG A CA 1
ATOM 1103 C C . ARG A 1 144 ? 6.153 -3.094 -11.331 1.00 90.81 144 ARG A C 1
ATOM 1105 O O . ARG A 1 144 ? 6.510 -2.599 -10.267 1.00 90.81 144 ARG A O 1
ATOM 1112 N N . THR A 1 145 ? 7.002 -3.394 -12.314 1.00 87.19 145 THR A N 1
ATOM 1113 C CA . THR A 1 145 ? 8.466 -3.203 -12.249 1.00 87.19 145 THR A CA 1
ATOM 1114 C C . THR A 1 145 ? 8.923 -1.792 -12.595 1.00 87.19 145 THR A C 1
ATOM 1116 O O . THR A 1 145 ? 10.107 -1.491 -12.518 1.00 87.19 145 THR A O 1
ATOM 1119 N N . ASP A 1 146 ? 8.017 -0.932 -13.061 1.00 84.38 146 ASP A N 1
ATOM 1120 C CA . ASP A 1 146 ? 8.303 0.492 -13.249 1.00 84.38 146 ASP A CA 1
ATOM 1121 C C . ASP A 1 146 ? 8.176 1.294 -11.942 1.00 84.38 146 ASP A C 1
ATOM 1123 O O . ASP A 1 146 ? 8.625 2.443 -11.882 1.00 84.38 146 ASP A O 1
ATOM 1127 N N . ARG A 1 147 ? 7.623 0.667 -10.895 1.00 86.69 147 ARG A N 1
ATOM 1128 C CA . ARG A 1 147 ? 7.681 1.120 -9.506 1.00 86.69 147 ARG A CA 1
ATOM 1129 C C . ARG A 1 147 ? 8.923 0.539 -8.830 1.00 86.69 147 ARG A C 1
ATOM 1131 O O . ARG A 1 147 ? 9.335 -0.574 -9.139 1.00 86.69 147 ARG A O 1
ATOM 1138 N N . GLU A 1 148 ? 9.507 1.325 -7.935 1.00 86.50 148 GLU A N 1
ATOM 1139 C CA . GLU A 1 148 ? 10.796 1.030 -7.302 1.00 86.50 14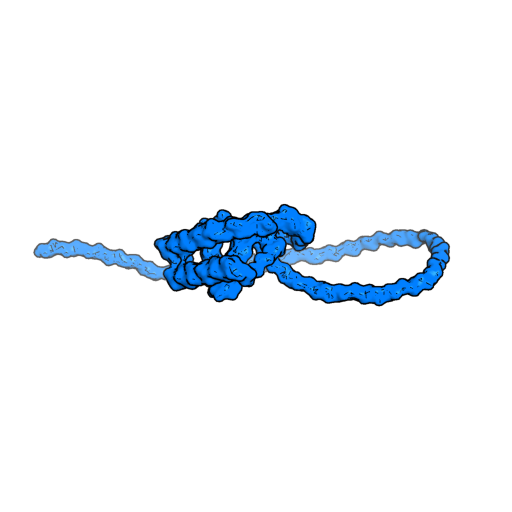8 GLU A CA 1
ATOM 1140 C C . GLU A 1 148 ? 10.748 -0.224 -6.427 1.00 86.50 148 GLU A C 1
ATOM 1142 O O . GLU A 1 148 ? 11.538 -1.137 -6.642 1.00 86.50 148 GLU A O 1
ATOM 1147 N N . ASP A 1 149 ? 9.788 -0.299 -5.506 1.00 93.44 149 ASP A N 1
ATOM 1148 C CA . ASP A 1 149 ? 9.756 -1.308 -4.448 1.00 93.44 149 ASP A CA 1
ATOM 1149 C C . ASP A 1 149 ? 8.326 -1.815 -4.150 1.00 93.44 149 ASP A C 1
ATOM 1151 O O . ASP A 1 149 ? 7.326 -1.404 -4.766 1.00 93.44 149 ASP A O 1
ATOM 1155 N N . VAL A 1 150 ? 8.221 -2.749 -3.199 1.00 96.00 150 VAL A N 1
ATOM 1156 C CA . VAL A 1 150 ? 6.942 -3.274 -2.684 1.00 96.00 150 VAL A CA 1
ATOM 1157 C C . VAL A 1 150 ? 6.052 -2.188 -2.074 1.00 96.00 150 VAL A C 1
ATOM 1159 O O . VAL A 1 150 ? 4.833 -2.227 -2.261 1.00 96.00 150 VAL A O 1
ATOM 1162 N N . HIS A 1 151 ? 6.643 -1.209 -1.389 1.00 95.69 151 HIS A N 1
ATOM 1163 C CA . HIS A 1 151 ? 5.923 -0.148 -0.691 1.00 95.69 151 HIS A CA 1
ATOM 1164 C C . HIS A 1 151 ? 5.165 0.741 -1.686 1.00 95.69 151 HIS A C 1
ATOM 1166 O O . HIS A 1 151 ? 3.948 0.906 -1.590 1.00 95.69 151 HIS A O 1
ATOM 1172 N N . MET A 1 152 ? 5.851 1.197 -2.732 1.00 93.88 152 MET A N 1
ATOM 1173 C CA . MET A 1 152 ? 5.296 2.001 -3.817 1.00 93.88 152 MET A CA 1
ATOM 1174 C C . MET A 1 152 ? 4.222 1.257 -4.614 1.00 93.88 152 MET A C 1
ATOM 1176 O O . MET A 1 152 ? 3.265 1.871 -5.090 1.00 93.88 152 MET A O 1
ATOM 1180 N N . ASN A 1 153 ? 4.358 -0.063 -4.779 1.00 96.25 153 ASN A N 1
ATOM 1181 C CA . ASN A 1 153 ? 3.318 -0.883 -5.405 1.00 96.25 153 ASN A CA 1
ATOM 1182 C C . ASN A 1 153 ? 2.029 -0.891 -4.574 1.00 96.25 153 ASN A C 1
ATOM 1184 O O . ASN A 1 153 ? 0.945 -0.700 -5.129 1.00 96.25 153 ASN A O 1
ATOM 1188 N N . ILE A 1 154 ? 2.140 -1.080 -3.258 1.00 97.12 154 ILE A N 1
ATOM 1189 C CA . ILE A 1 154 ? 0.987 -1.129 -2.354 1.00 97.12 154 ILE A CA 1
ATOM 1190 C C . ILE A 1 154 ? 0.334 0.249 -2.223 1.00 97.12 154 ILE A C 1
ATOM 1192 O O . ILE A 1 154 ? -0.886 0.344 -2.346 1.00 97.12 154 ILE A O 1
ATOM 1196 N N . GLU A 1 155 ? 1.107 1.319 -2.015 1.00 95.81 155 GLU A N 1
ATOM 1197 C CA . GLU A 1 155 ? 0.556 2.674 -1.861 1.00 95.81 155 GLU A CA 1
ATOM 1198 C C . GLU A 1 155 ? -0.199 3.143 -3.101 1.00 95.81 155 GLU A C 1
ATOM 1200 O O . GLU A 1 155 ? -1.261 3.767 -3.005 1.00 95.81 155 GLU A O 1
ATOM 1205 N N . ALA A 1 156 ? 0.319 2.817 -4.280 1.00 95.56 156 ALA A N 1
ATOM 1206 C CA . ALA A 1 156 ? -0.344 3.198 -5.506 1.00 95.56 156 ALA A CA 1
ATOM 1207 C C . ALA A 1 156 ? -1.590 2.360 -5.783 1.00 95.56 156 ALA A C 1
ATOM 1209 O O . ALA A 1 156 ? -2.623 2.929 -6.115 1.00 95.56 156 ALA A O 1
ATOM 1210 N N . ALA A 1 157 ? -1.542 1.044 -5.552 1.00 97.00 157 ALA A N 1
ATOM 1211 C CA . ALA A 1 157 ? -2.739 0.210 -5.630 1.00 97.00 157 ALA A CA 1
ATOM 1212 C C . ALA A 1 157 ? -3.819 0.676 -4.641 1.00 97.00 157 ALA A C 1
ATOM 1214 O O . ALA A 1 157 ? -5.007 0.674 -4.959 1.00 97.00 157 ALA A O 1
ATOM 1215 N N . LEU A 1 158 ? -3.413 1.126 -3.451 1.00 97.75 158 LEU A N 1
ATOM 1216 C CA . LEU A 1 158 ? -4.324 1.703 -2.471 1.00 97.75 158 LEU A CA 1
ATOM 1217 C C . LEU A 1 158 ? -4.915 3.020 -2.978 1.00 97.75 158 LEU A C 1
ATOM 1219 O O . LEU A 1 158 ? -6.120 3.226 -2.875 1.00 97.75 158 LEU A O 1
ATOM 1223 N N . THR A 1 159 ? -4.094 3.882 -3.576 1.00 96.94 159 THR A N 1
ATOM 1224 C CA . THR A 1 159 ? -4.549 5.139 -4.187 1.00 96.94 159 THR A CA 1
ATOM 1225 C C . THR A 1 159 ? -5.535 4.896 -5.324 1.00 96.94 159 THR A C 1
ATOM 1227 O O . THR A 1 159 ? -6.560 5.573 -5.378 1.00 96.94 159 THR A O 1
ATOM 1230 N N . ASP A 1 160 ? -5.292 3.901 -6.171 1.00 96.38 160 ASP A N 1
ATOM 1231 C CA . ASP A 1 160 ? -6.206 3.519 -7.249 1.00 96.38 160 ASP A CA 1
ATOM 1232 C C . ASP A 1 160 ? -7.542 2.980 -6.701 1.00 96.38 160 ASP A C 1
ATOM 1234 O O . ASP A 1 160 ? -8.597 3.204 -7.295 1.00 96.38 160 ASP A O 1
ATOM 1238 N N . LEU A 1 161 ? -7.512 2.303 -5.547 1.00 96.81 161 LEU A N 1
ATOM 1239 C CA . LEU A 1 161 ? -8.683 1.671 -4.940 1.00 96.81 161 LEU A CA 1
ATOM 1240 C C . LEU A 1 161 ? -9.577 2.645 -4.157 1.00 96.81 161 LEU A C 1
ATOM 1242 O O . LEU A 1 161 ? -10.800 2.574 -4.271 1.00 96.81 161 LEU A O 1
ATOM 1246 N N . ILE A 1 162 ? -8.991 3.520 -3.332 1.00 96.94 162 ILE A N 1
ATOM 1247 C CA . ILE A 1 162 ? -9.750 4.384 -2.402 1.00 96.94 162 ILE A CA 1
ATOM 1248 C C . ILE A 1 162 ? -9.577 5.883 -2.671 1.00 96.94 162 ILE A C 1
ATOM 1250 O O . ILE A 1 162 ? -10.308 6.694 -2.102 1.00 96.94 162 ILE A O 1
ATOM 1254 N N . GLY A 1 163 ? -8.634 6.274 -3.530 1.00 96.25 163 GLY A N 1
ATOM 1255 C CA . GLY A 1 163 ? -8.384 7.665 -3.895 1.00 96.25 163 GLY A CA 1
ATOM 1256 C C . GLY A 1 163 ? -7.672 8.468 -2.807 1.00 96.25 163 GLY A C 1
ATOM 1257 O O . GLY A 1 163 ? -6.660 8.056 -2.242 1.00 96.25 163 GLY A O 1
ATOM 1258 N N . GLU A 1 164 ? -8.195 9.661 -2.527 1.00 95.19 164 GLU A N 1
ATOM 1259 C CA . GLU A 1 164 ? -7.536 10.674 -1.695 1.00 95.19 164 GLU A CA 1
ATOM 1260 C C . GLU A 1 164 ? -7.148 10.228 -0.269 1.00 95.19 164 GLU A C 1
ATOM 1262 O O . GLU A 1 164 ? -6.073 10.624 0.186 1.00 95.19 164 GLU A O 1
ATOM 1267 N N . PRO A 1 165 ? -7.926 9.391 0.453 1.00 95.69 165 PRO A N 1
ATOM 1268 C CA . PRO A 1 165 ? -7.512 8.882 1.760 1.00 95.69 165 PRO A CA 1
ATOM 1269 C C . PRO A 1 165 ? -6.162 8.154 1.731 1.00 95.69 165 PRO A C 1
ATOM 1271 O O . PRO A 1 165 ? -5.379 8.312 2.665 1.00 95.69 165 PRO A O 1
ATOM 1274 N N . ALA A 1 166 ? -5.851 7.420 0.656 1.00 96.31 166 ALA A N 1
ATOM 1275 C CA . ALA A 1 166 ? -4.601 6.668 0.536 1.00 96.31 166 ALA A CA 1
ATOM 1276 C C . ALA A 1 166 ? -3.370 7.578 0.560 1.00 96.31 166 ALA A C 1
ATOM 1278 O O . ALA A 1 166 ? -2.395 7.276 1.241 1.00 96.31 166 ALA A O 1
ATOM 1279 N N . LYS A 1 167 ? -3.433 8.737 -0.106 1.00 94.94 167 LYS A N 1
ATOM 1280 C CA . LYS A 1 167 ? -2.309 9.685 -0.176 1.00 94.94 167 LYS A CA 1
ATOM 1281 C C . LYS A 1 167 ? -1.909 10.229 1.192 1.00 94.94 167 LYS A C 1
ATOM 1283 O O . LYS A 1 167 ? -0.758 10.596 1.406 1.00 94.94 167 LYS A O 1
ATOM 1288 N N . LYS A 1 168 ? -2.849 10.269 2.141 1.00 95.69 168 LYS A N 1
ATOM 1289 C CA . LYS A 1 168 ? -2.580 10.721 3.511 1.00 95.69 168 LYS A CA 1
ATOM 1290 C C . LYS A 1 168 ? -1.743 9.713 4.299 1.00 95.69 168 LYS A C 1
ATOM 1292 O O . LYS A 1 168 ? -1.115 10.110 5.279 1.00 95.69 168 LYS A O 1
ATOM 1297 N N . LEU A 1 169 ? -1.713 8.441 3.892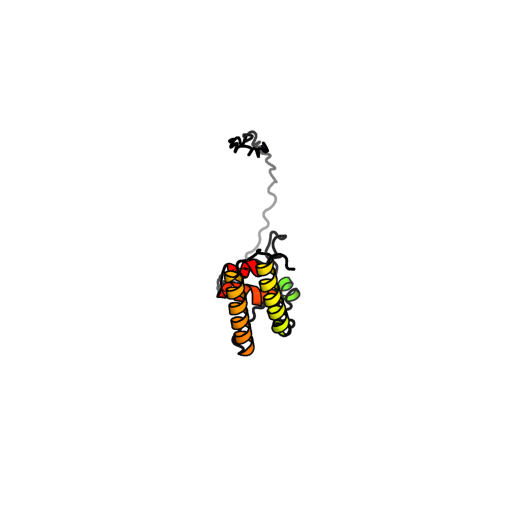 1.00 96.50 169 LEU A N 1
ATOM 1298 C CA . LEU A 1 169 ? -0.989 7.376 4.588 1.00 96.50 169 LEU A CA 1
ATOM 1299 C C . LEU A 1 169 ? 0.521 7.635 4.646 1.00 96.50 169 LEU A C 1
ATOM 1301 O O . LEU A 1 169 ? 1.144 7.317 5.653 1.00 96.50 169 LEU A O 1
ATOM 1305 N N . HIS A 1 170 ? 1.095 8.278 3.630 1.00 95.19 170 HIS A N 1
ATOM 1306 C CA . HIS A 1 170 ? 2.528 8.577 3.588 1.00 95.19 170 HIS A CA 1
ATOM 1307 C C . HIS A 1 170 ? 2.943 9.736 4.522 1.00 95.19 170 HIS A C 1
ATOM 1309 O O . HIS A 1 170 ? 4.119 10.063 4.668 1.00 95.19 170 HIS A O 1
ATOM 1315 N N . THR A 1 171 ? 1.984 10.387 5.190 1.00 95.06 171 THR A N 1
ATOM 1316 C CA . THR A 1 171 ? 2.271 11.508 6.096 1.00 95.06 171 THR A CA 1
ATOM 1317 C C . THR A 1 171 ? 3.177 11.058 7.241 1.00 95.06 171 THR A C 1
ATOM 1319 O O . THR A 1 171 ? 2.841 10.123 7.969 1.00 95.06 171 THR A O 1
ATOM 1322 N N . ALA A 1 172 ? 4.295 11.769 7.432 1.00 91.62 172 ALA A N 1
ATOM 1323 C CA . ALA A 1 172 ? 5.282 11.513 8.486 1.00 91.62 172 ALA A CA 1
ATOM 1324 C C . ALA A 1 172 ? 5.873 10.086 8.473 1.00 91.62 172 ALA A C 1
ATOM 1326 O O . ALA A 1 172 ? 6.214 9.546 9.526 1.00 91.62 172 ALA A O 1
ATOM 1327 N N . ARG A 1 173 ? 5.993 9.487 7.284 1.00 92.06 173 ARG A N 1
ATOM 1328 C CA . ARG A 1 173 ? 6.635 8.192 7.041 1.00 92.06 173 ARG A CA 1
ATOM 1329 C C . ARG A 1 173 ? 7.758 8.362 6.011 1.00 92.06 173 ARG A C 1
ATOM 1331 O O . ARG A 1 173 ? 7.688 9.268 5.185 1.00 92.06 173 ARG A O 1
ATOM 1338 N N . SER A 1 174 ? 8.794 7.529 6.113 1.00 86.19 174 SER A N 1
ATOM 1339 C CA . SER A 1 174 ? 9.909 7.420 5.162 1.00 86.19 174 SER A CA 1
ATOM 1340 C C . SER A 1 174 ? 10.261 5.966 4.927 1.00 86.19 174 SER A C 1
ATOM 1342 O O . SER A 1 174 ? 10.225 5.231 5.945 1.00 86.19 174 SER A O 1
#

pLDDT: mean 76.03, std 22.47, range [36.62, 98.56]

Organism: Cynara cardunculus var. scolymus (NCBI:txid59895)

Radius of gyration: 31.38 Å; chains: 1; bounding box: 58×63×108 Å

InterPro domains:
  IPR008948 L-Aspartase-like [SSF48557] (70-174)
  IPR009049 Argininosuccinate lyase [PTHR43814] (57-174)
  IPR022761 Fumarate lyase, N-terminal [PF00206] (82-174)
  IPR024083 Fumarase/histidase, N-terminal [G3DSA:1.10.275.10] (66-173)

Foldseek 3Di:
DDDDDDDDDDDDDDDDDDDDDDDDDDDDDDDDDDDDDDDDDDDDDDDDPDDPPPPPPDPPPVPDPQDDDPPQVVDPDDDDPVVLLVQAPAVPQLVCLVVLLVVLLVLLVVCCVVVVDPPVLSVLLNVLSVVQVVCVVVVNQDDDSSDRHSNRSSLVSSCVVRNPSSVSSCPPHD